Protein AF-A0A954KG44-F1 (afdb_monomer)

Structure (mmCIF, N/CA/C/O backbone):
data_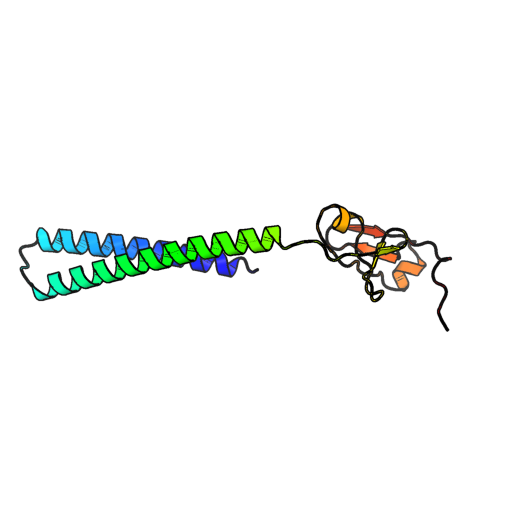AF-A0A954KG44-F1
#
_entry.id   AF-A0A954KG44-F1
#
loop_
_atom_site.group_PDB
_atom_site.id
_atom_site.type_symbol
_atom_site.label_atom_id
_atom_site.label_alt_id
_atom_site.label_comp_id
_atom_site.label_asym_id
_atom_site.label_entity_id
_atom_site.label_seq_id
_atom_site.pdbx_PDB_ins_code
_atom_site.Cartn_x
_atom_site.Cartn_y
_atom_site.Cartn_z
_atom_site.occupancy
_atom_site.B_iso_or_equiv
_atom_site.auth_seq_id
_atom_site.auth_comp_id
_atom_site.auth_asym_id
_atom_site.auth_atom_id
_atom_site.pdbx_PDB_model_num
ATOM 1 N N . MET A 1 1 ? 6.136 1.170 0.024 1.00 48.69 1 MET A N 1
ATOM 2 C CA . MET A 1 1 ? 5.273 1.022 1.214 1.00 48.69 1 MET A CA 1
ATOM 3 C C . MET A 1 1 ? 5.964 0.065 2.159 1.00 48.69 1 MET A C 1
ATOM 5 O O . MET A 1 1 ? 6.174 -1.089 1.794 1.00 48.69 1 MET A O 1
ATOM 9 N N . ASP A 1 2 ? 6.394 0.575 3.308 1.00 45.94 2 ASP A N 1
ATOM 10 C CA . ASP A 1 2 ? 7.184 -0.167 4.285 1.00 45.94 2 ASP A CA 1
ATOM 11 C C . ASP A 1 2 ? 6.342 -1.213 5.008 1.00 45.94 2 ASP A C 1
ATOM 13 O O . ASP A 1 2 ? 5.270 -0.918 5.537 1.00 45.94 2 ASP A O 1
ATOM 17 N N . LYS A 1 3 ? 6.864 -2.440 5.086 1.00 53.31 3 LYS A N 1
ATOM 18 C CA . LYS A 1 3 ? 6.269 -3.537 5.867 1.00 53.31 3 LYS A CA 1
ATOM 19 C C . LYS A 1 3 ? 6.022 -3.139 7.333 1.00 53.31 3 LYS A C 1
ATOM 21 O O . LYS A 1 3 ? 5.097 -3.663 7.944 1.00 53.31 3 LYS A O 1
ATOM 26 N N . ASN A 1 4 ? 6.770 -2.159 7.849 1.00 55.44 4 ASN A N 1
ATOM 27 C CA . ASN A 1 4 ? 6.585 -1.580 9.183 1.00 55.44 4 ASN A CA 1
ATOM 28 C C . ASN A 1 4 ? 5.190 -0.982 9.417 1.00 55.44 4 ASN A C 1
ATOM 30 O O . ASN A 1 4 ? 4.672 -1.092 10.524 1.00 55.44 4 ASN A O 1
ATOM 34 N N . SER A 1 5 ? 4.550 -0.389 8.402 1.00 56.84 5 SER A N 1
ATOM 35 C CA . SER A 1 5 ? 3.225 0.228 8.580 1.00 56.84 5 SER A CA 1
ATOM 36 C C . SER A 1 5 ? 2.114 -0.816 8.768 1.00 56.84 5 SER A C 1
ATOM 38 O O . SER A 1 5 ? 1.144 -0.554 9.474 1.00 56.84 5 SER A O 1
ATOM 40 N N . MET A 1 6 ? 2.248 -2.006 8.168 1.00 55.66 6 MET A N 1
ATOM 41 C CA . MET A 1 6 ? 1.246 -3.074 8.299 1.00 55.66 6 MET A CA 1
ATOM 42 C C . MET A 1 6 ? 1.354 -3.820 9.628 1.00 55.66 6 MET A C 1
ATOM 44 O O . MET A 1 6 ? 0.330 -4.225 10.172 1.00 55.66 6 MET A O 1
ATOM 48 N N . VAL A 1 7 ? 2.572 -3.974 10.154 1.00 59.78 7 VAL A N 1
ATOM 49 C CA . VAL A 1 7 ? 2.799 -4.584 11.473 1.00 59.78 7 VAL A CA 1
ATOM 50 C C . VAL A 1 7 ? 2.159 -3.719 12.564 1.00 59.78 7 VAL A C 1
ATOM 52 O O . VAL A 1 7 ? 1.372 -4.226 13.356 1.00 59.78 7 VAL A O 1
ATOM 55 N N . SER A 1 8 ? 2.352 -2.398 12.497 1.00 70.94 8 SER A N 1
ATOM 56 C CA . SER A 1 8 ? 1.799 -1.451 13.475 1.00 70.94 8 SER A CA 1
ATOM 57 C C . SER A 1 8 ? 0.262 -1.438 13.540 1.00 70.94 8 SER A C 1
ATOM 59 O O . SER A 1 8 ? -0.307 -1.322 14.625 1.00 70.94 8 SER A O 1
ATOM 61 N N . PHE A 1 9 ? -0.433 -1.582 12.407 1.00 72.00 9 PHE A N 1
ATOM 62 C CA . PHE A 1 9 ? -1.901 -1.553 12.391 1.00 72.00 9 PHE A CA 1
ATOM 63 C C . PHE A 1 9 ? -2.525 -2.857 12.912 1.00 72.00 9 PHE A C 1
ATOM 65 O O . PHE A 1 9 ? -3.508 -2.825 13.653 1.00 72.00 9 PHE A O 1
ATOM 72 N N . ALA A 1 10 ? -1.940 -4.010 12.569 1.00 74.25 10 ALA A N 1
ATOM 73 C CA . ALA A 1 10 ? -2.387 -5.303 13.089 1.00 74.25 10 ALA A CA 1
ATOM 74 C C . ALA A 1 10 ? -2.196 -5.400 14.615 1.00 74.25 10 ALA A C 1
ATOM 76 O O . ALA A 1 10 ? -3.080 -5.891 15.319 1.00 74.25 10 ALA A O 1
ATOM 77 N N . GLU A 1 11 ? -1.083 -4.866 15.124 1.00 79.25 11 GLU A N 1
ATOM 78 C CA . GLU A 1 11 ? -0.807 -4.756 16.561 1.00 79.25 11 GLU A CA 1
ATOM 79 C C . GLU A 1 11 ? -1.835 -3.863 17.273 1.00 79.25 11 GLU A C 1
ATOM 81 O O . GLU A 1 11 ? -2.348 -4.235 18.331 1.00 79.25 11 GLU A O 1
ATOM 86 N N . ALA A 1 12 ? -2.214 -2.729 16.670 1.00 75.50 12 ALA A N 1
ATOM 87 C CA . ALA A 1 12 ? -3.251 -1.850 17.214 1.00 75.50 12 ALA A CA 1
ATOM 88 C C . ALA A 1 12 ? -4.621 -2.551 17.309 1.00 75.50 12 ALA A C 1
ATOM 90 O O . ALA A 1 12 ? -5.332 -2.408 18.306 1.00 75.50 12 ALA A O 1
ATOM 91 N N . LEU A 1 13 ? -4.976 -3.361 16.308 1.00 77.19 13 LEU A N 1
ATOM 92 C CA . LEU A 1 13 ? -6.241 -4.103 16.274 1.00 77.19 13 LEU A CA 1
ATOM 93 C C . LEU A 1 13 ? -6.299 -5.193 17.354 1.00 77.19 13 LEU A C 1
ATOM 95 O O . LEU A 1 13 ? -7.311 -5.345 18.043 1.00 77.19 13 LEU A O 1
ATOM 99 N N . GLN A 1 14 ? -5.191 -5.911 17.554 1.00 83.75 14 GLN A N 1
ATOM 100 C CA . GLN A 1 14 ? -5.054 -6.875 18.648 1.00 83.75 14 GLN A CA 1
ATOM 101 C C . GLN A 1 14 ? -5.141 -6.203 20.023 1.00 83.75 14 GLN A C 1
ATOM 103 O O . GLN A 1 14 ? -5.806 -6.736 20.914 1.00 83.75 14 GLN A O 1
ATOM 108 N N . ALA A 1 15 ? -4.537 -5.024 20.192 1.00 77.12 15 ALA A N 1
ATOM 109 C CA . ALA A 1 15 ? -4.592 -4.280 21.447 1.00 77.12 15 ALA A CA 1
ATOM 110 C C . ALA A 1 15 ? -6.029 -3.866 21.811 1.00 77.12 15 ALA A C 1
ATOM 112 O O . ALA A 1 15 ? -6.470 -4.099 22.937 1.00 77.12 15 ALA A O 1
ATOM 113 N N . VAL A 1 16 ? -6.803 -3.329 20.861 1.00 79.81 16 VAL A N 1
ATOM 114 C CA . VAL A 1 16 ? -8.201 -2.921 21.106 1.00 79.81 16 VAL A CA 1
ATOM 115 C C . VAL A 1 16 ? -9.108 -4.125 21.385 1.00 79.81 16 VAL A C 1
ATOM 117 O O . VAL A 1 16 ? -9.987 -4.060 22.252 1.00 79.81 16 VAL A O 1
ATOM 120 N N . ALA A 1 17 ? -8.882 -5.257 20.711 1.00 80.50 17 ALA A N 1
ATOM 121 C CA . ALA A 1 17 ? -9.590 -6.500 21.008 1.00 80.50 17 ALA A CA 1
ATOM 122 C C . ALA A 1 17 ? -9.306 -6.989 22.440 1.00 80.50 17 ALA A C 1
ATOM 124 O O . ALA A 1 17 ? -10.251 -7.285 23.177 1.00 80.50 17 ALA A O 1
ATOM 125 N N . ALA A 1 18 ? -8.033 -6.995 22.853 1.00 81.19 18 ALA A N 1
ATOM 126 C CA . ALA A 1 18 ? -7.610 -7.395 24.194 1.00 81.19 18 ALA A CA 1
ATOM 127 C C . ALA A 1 18 ? -8.201 -6.486 25.286 1.00 81.19 18 ALA A C 1
ATOM 129 O O . ALA A 1 18 ? -8.730 -6.983 26.285 1.00 81.19 18 ALA A O 1
ATOM 130 N N . ILE A 1 19 ? -8.203 -5.166 25.067 1.00 84.12 19 ILE A N 1
ATOM 131 C CA . ILE A 1 19 ? -8.828 -4.195 25.980 1.00 84.12 19 ILE A CA 1
ATOM 132 C C . ILE A 1 19 ? -10.325 -4.492 26.130 1.00 84.12 19 ILE A C 1
ATOM 134 O O . ILE A 1 19 ? -10.826 -4.545 27.250 1.00 84.12 19 ILE A O 1
ATOM 138 N N . GLY A 1 20 ? -11.032 -4.762 25.027 1.00 82.56 20 GLY A N 1
ATOM 139 C CA . GLY A 1 20 ? -12.457 -5.102 25.068 1.00 82.56 20 GLY A CA 1
ATOM 140 C C . GLY A 1 20 ? -12.771 -6.410 25.802 1.00 82.56 20 GLY A C 1
ATOM 141 O O . GLY A 1 20 ? -13.794 -6.511 26.482 1.00 82.56 20 GLY A O 1
ATOM 142 N N . THR A 1 21 ? -11.900 -7.418 25.695 1.00 83.75 21 THR A N 1
ATOM 143 C CA . THR A 1 21 ? -12.050 -8.653 26.480 1.00 83.75 21 THR A CA 1
ATOM 144 C C . THR A 1 21 ? -11.800 -8.409 27.966 1.00 83.75 21 THR A C 1
ATOM 146 O O . THR A 1 21 ? -12.589 -8.858 28.794 1.00 83.75 21 THR A O 1
ATOM 149 N N . ALA A 1 22 ? -10.774 -7.623 28.308 1.00 78.31 22 ALA A N 1
ATOM 150 C CA . ALA A 1 22 ? -10.440 -7.306 29.690 1.00 78.31 22 ALA A CA 1
ATOM 151 C C . ALA A 1 22 ? -11.546 -6.493 30.383 1.00 78.31 22 ALA A C 1
ATOM 153 O O . ALA A 1 22 ? -11.918 -6.816 31.511 1.00 78.31 22 ALA A O 1
ATOM 154 N N . THR A 1 23 ? -12.133 -5.493 29.713 1.00 77.69 23 THR A N 1
ATOM 155 C CA . THR A 1 23 ? -13.251 -4.709 30.273 1.00 77.69 23 THR A CA 1
ATOM 156 C C . THR A 1 23 ? -14.493 -5.564 30.511 1.00 77.69 23 THR A C 1
ATOM 158 O O . THR A 1 23 ? -15.134 -5.437 31.553 1.00 77.69 23 THR A O 1
ATOM 161 N N . SER A 1 24 ? -14.796 -6.492 29.602 1.00 79.75 24 SER A N 1
ATOM 162 C CA . SER A 1 24 ? -15.920 -7.425 29.760 1.00 79.75 24 SER A CA 1
ATOM 163 C C . SER A 1 24 ? -15.713 -8.384 30.941 1.00 79.75 24 SER A C 1
ATOM 165 O O . SER A 1 24 ? -16.638 -8.612 31.721 1.00 79.75 24 SER A O 1
ATOM 167 N N . SER A 1 25 ? -14.492 -8.899 31.126 1.00 80.81 25 SER A N 1
ATOM 168 C CA . SER A 1 25 ? -14.146 -9.737 32.282 1.00 80.81 25 SER A CA 1
ATOM 169 C C . SER A 1 25 ? -14.197 -8.968 33.606 1.00 80.81 25 SER A C 1
ATOM 171 O O . SER A 1 25 ? -14.675 -9.509 34.601 1.00 80.81 25 SER A O 1
ATOM 173 N N . LEU A 1 26 ? -13.766 -7.701 33.635 1.00 76.81 26 LEU A N 1
ATOM 174 C CA . LEU A 1 26 ? -13.858 -6.850 34.831 1.00 76.81 26 LEU A CA 1
ATOM 175 C C . LEU A 1 26 ? -15.310 -6.639 35.279 1.00 76.81 26 LEU A C 1
ATOM 177 O O . LEU A 1 26 ? -15.592 -6.699 36.475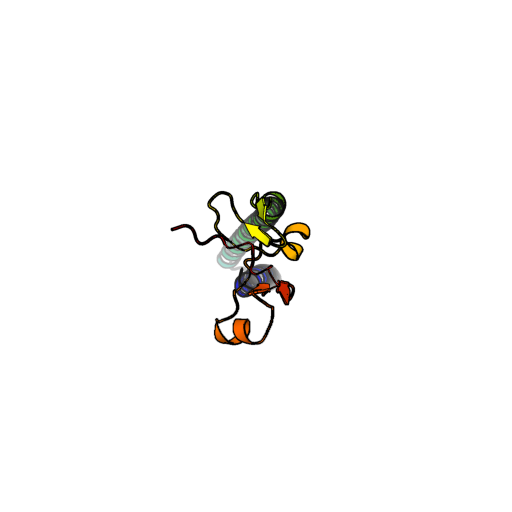 1.00 76.81 26 LEU A O 1
ATOM 181 N N . ILE A 1 27 ? -16.235 -6.452 34.336 1.00 74.88 27 ILE A N 1
ATOM 182 C CA . ILE A 1 27 ? -17.663 -6.309 34.646 1.00 74.88 27 ILE A CA 1
ATOM 183 C C . ILE A 1 27 ? -18.227 -7.600 35.231 1.00 74.88 27 ILE A C 1
ATOM 185 O O . ILE A 1 27 ? -18.877 -7.555 36.271 1.00 74.88 27 ILE A O 1
ATOM 189 N N . GLN A 1 28 ? -17.893 -8.761 34.658 1.00 80.00 28 GLN A N 1
ATOM 190 C CA . GLN A 1 28 ? -18.307 -10.048 35.229 1.00 80.00 28 GLN A CA 1
ATOM 191 C C . GLN A 1 28 ? -17.769 -10.264 36.652 1.00 80.00 28 GLN A C 1
ATOM 193 O O . GLN A 1 28 ? -18.477 -10.805 37.504 1.00 80.00 28 GLN A O 1
ATOM 198 N N . MET A 1 29 ? -16.538 -9.830 36.944 1.00 76.75 29 MET A N 1
ATOM 199 C CA . MET A 1 29 ? 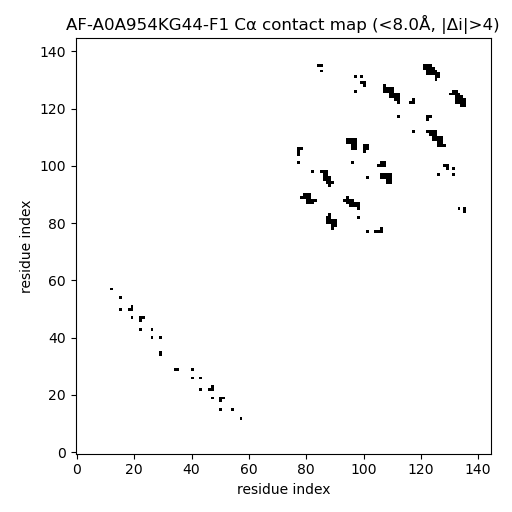-15.982 -9.910 38.300 1.00 76.75 29 MET A CA 1
ATOM 200 C C . MET A 1 29 ? -16.671 -8.955 39.280 1.00 76.75 29 MET A C 1
ATOM 202 O O . MET A 1 29 ? -16.863 -9.317 40.436 1.00 76.75 29 MET A O 1
ATOM 206 N N . LEU A 1 30 ? -17.070 -7.759 38.843 1.00 71.56 30 LEU A N 1
ATOM 207 C CA . LEU A 1 30 ? -17.814 -6.806 39.677 1.00 71.56 30 LEU A CA 1
ATOM 208 C C . LEU A 1 30 ? -19.276 -7.201 39.878 1.00 71.56 30 LEU A C 1
ATOM 210 O O . LEU A 1 30 ? -19.858 -6.885 40.909 1.00 71.56 30 LEU A O 1
ATOM 214 N N . ASP A 1 31 ? -19.865 -7.911 38.922 1.00 72.75 31 ASP A N 1
ATOM 215 C CA . ASP A 1 31 ? -21.213 -8.454 39.062 1.00 72.75 31 ASP A CA 1
ATOM 216 C C . ASP A 1 31 ? -21.250 -9.683 39.980 1.00 72.75 31 ASP A C 1
ATOM 218 O O . ASP A 1 31 ? -22.237 -9.896 40.684 1.00 72.75 31 ASP A O 1
ATOM 222 N N . SER A 1 32 ? -20.169 -10.472 40.009 1.00 72.88 32 SER A N 1
ATOM 223 C CA . SER A 1 32 ? -20.035 -11.657 40.872 1.00 72.88 32 SER A CA 1
ATOM 224 C C . SER A 1 32 ? -19.454 -11.349 42.260 1.00 72.88 32 SER A C 1
ATOM 226 O O . SER A 1 32 ? -19.782 -12.029 43.236 1.00 72.88 32 SER A O 1
ATOM 228 N N . GLY A 1 33 ? -18.621 -10.315 42.383 1.00 60.81 33 GLY A N 1
ATOM 229 C CA . GLY A 1 33 ? -18.120 -9.792 43.648 1.00 60.81 33 GLY A CA 1
ATOM 230 C C . GLY A 1 33 ? -19.127 -8.836 44.283 1.00 60.81 33 GLY A C 1
ATOM 231 O O . GLY A 1 33 ? -19.659 -7.952 43.632 1.00 60.81 33 GLY A O 1
ATOM 232 N N . ARG A 1 34 ? -19.370 -8.955 45.590 1.00 55.88 34 ARG A N 1
ATOM 233 C CA . ARG A 1 34 ? -20.249 -8.077 46.401 1.00 55.88 34 ARG A CA 1
ATOM 234 C C . ARG A 1 34 ? -19.815 -6.590 46.471 1.00 55.88 34 ARG A C 1
ATOM 236 O O . ARG A 1 34 ? -20.124 -5.917 47.449 1.00 55.88 34 ARG A O 1
ATOM 243 N N . GLN A 1 35 ? -19.081 -6.060 45.494 1.00 58.66 35 GLN A N 1
ATOM 244 C CA . GLN A 1 35 ? -18.649 -4.664 45.445 1.00 58.66 35 GLN A CA 1
ATOM 245 C C . GLN A 1 35 ? -19.644 -3.841 44.625 1.00 58.66 35 GLN A C 1
ATOM 247 O O . GLN A 1 35 ? -19.519 -3.667 43.418 1.00 58.66 35 GLN A O 1
ATOM 252 N N . SER A 1 36 ? -20.664 -3.330 45.311 1.00 60.97 36 SER A N 1
ATOM 253 C CA . SER A 1 36 ? -21.699 -2.452 44.763 1.00 60.97 36 SER A CA 1
ATOM 254 C C . SER A 1 36 ? -21.224 -0.999 44.628 1.00 60.97 36 SER A C 1
ATOM 256 O O . SER A 1 36 ? -21.921 -0.084 45.068 1.00 60.97 36 SER A O 1
ATOM 258 N N . ASP A 1 37 ? -20.031 -0.763 44.084 1.00 73.25 37 ASP A N 1
ATOM 259 C CA . ASP A 1 37 ? -19.579 0.607 43.839 1.00 73.25 37 ASP A CA 1
ATOM 260 C C . ASP A 1 37 ? -20.167 1.091 42.507 1.00 73.25 37 ASP A C 1
ATOM 262 O O . ASP A 1 37 ? -19.647 0.816 41.421 1.00 73.25 37 ASP A O 1
ATOM 266 N N . GLY A 1 38 ? -21.330 1.746 42.588 1.00 76.75 38 GLY A N 1
ATOM 267 C CA . GLY A 1 38 ? -22.075 2.228 41.422 1.00 76.75 38 GLY A CA 1
ATOM 268 C C . GLY A 1 38 ? -21.235 3.126 40.510 1.00 76.75 38 GLY A C 1
ATOM 269 O O . GLY A 1 38 ? -21.368 3.039 39.292 1.00 76.75 38 GLY A O 1
ATOM 270 N N . ALA A 1 39 ? -20.300 3.892 41.082 1.00 78.88 39 ALA A N 1
ATOM 271 C CA . ALA A 1 39 ? -19.392 4.752 40.328 1.00 78.88 39 ALA A CA 1
ATOM 272 C C . ALA A 1 39 ? -18.369 3.955 39.496 1.00 78.88 39 ALA A C 1
ATOM 274 O O . ALA A 1 39 ? -17.993 4.379 38.402 1.00 78.88 39 ALA A O 1
ATOM 275 N N . LEU A 1 40 ? -17.920 2.788 39.977 1.00 78.69 40 LEU A N 1
ATOM 276 C CA . LEU A 1 40 ? -17.038 1.903 39.206 1.00 78.69 40 LEU A CA 1
ATOM 277 C C . LEU A 1 40 ? -17.786 1.232 38.052 1.00 78.69 40 LEU A C 1
ATOM 279 O O . LEU A 1 40 ? -17.252 1.158 36.945 1.00 78.69 40 LEU A O 1
ATOM 283 N N . ARG A 1 41 ? -19.027 0.784 38.285 1.00 78.94 41 AR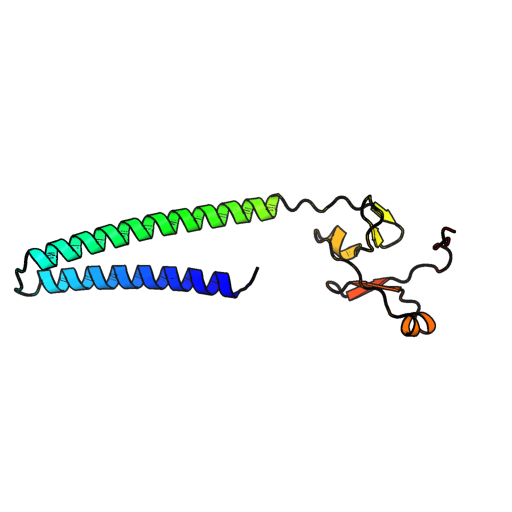G A N 1
ATOM 284 C CA . ARG A 1 41 ? -19.880 0.225 37.223 1.00 78.94 41 ARG A CA 1
ATOM 285 C C . ARG A 1 41 ? -20.176 1.248 36.131 1.00 78.94 41 ARG A C 1
ATOM 287 O O . ARG A 1 41 ? -20.077 0.909 34.957 1.00 78.94 41 ARG A O 1
ATOM 294 N N . GLU A 1 42 ? -20.488 2.484 36.508 1.00 84.06 42 GLU A N 1
ATOM 295 C CA . GLU A 1 42 ? -20.734 3.573 35.559 1.00 84.06 42 GLU A CA 1
ATOM 296 C C . GLU A 1 42 ? -19.504 3.841 34.680 1.00 84.06 42 GLU A C 1
ATOM 298 O O . GLU A 1 42 ? -19.609 3.828 33.455 1.00 84.06 42 GLU A O 1
ATOM 303 N N . LYS A 1 43 ? -18.312 3.975 35.280 1.00 82.62 43 LYS A N 1
ATOM 304 C CA . LYS A 1 43 ? -17.063 4.168 34.523 1.00 82.62 43 LYS A CA 1
ATOM 305 C C . LYS A 1 43 ? -16.730 2.996 33.602 1.00 82.62 43 LYS A C 1
ATOM 307 O O . LYS A 1 43 ? -16.207 3.207 32.513 1.00 82.62 43 LYS A O 1
ATOM 312 N N . LEU A 1 44 ? -17.013 1.762 34.017 1.00 81.56 44 LEU A N 1
ATOM 313 C CA . LEU A 1 44 ? -16.789 0.585 33.174 1.00 81.56 44 LEU A CA 1
ATOM 314 C C . LEU A 1 44 ? -17.766 0.502 32.006 1.00 81.56 44 LEU A C 1
ATOM 316 O O . LEU A 1 44 ? -17.352 0.133 30.909 1.00 81.56 44 LEU A O 1
ATOM 320 N N . ALA A 1 45 ? -19.029 0.864 32.227 1.00 82.25 45 ALA A N 1
ATOM 321 C CA . ALA A 1 45 ? -20.012 0.966 31.158 1.00 82.25 45 ALA A CA 1
ATOM 322 C C . ALA A 1 45 ? -19.601 2.040 30.136 1.00 82.25 45 ALA A C 1
ATOM 324 O O . ALA A 1 45 ? -19.645 1.786 28.933 1.00 82.25 45 ALA A O 1
ATOM 325 N N . ASP A 1 46 ? -19.112 3.195 30.600 1.00 85.94 46 ASP A N 1
ATOM 326 C CA . ASP A 1 46 ? -18.577 4.245 29.726 1.00 85.94 46 ASP A CA 1
ATOM 327 C C . ASP A 1 46 ? -17.338 3.766 28.947 1.00 85.94 46 ASP A C 1
ATOM 329 O O . ASP A 1 46 ? -17.271 3.896 27.725 1.00 85.94 46 ASP A O 1
ATOM 333 N N . MET A 1 47 ? -16.392 3.087 29.607 1.00 80.50 47 MET A N 1
ATOM 334 C CA . MET A 1 47 ? -15.244 2.479 28.923 1.00 80.50 47 MET A CA 1
ATOM 335 C C . MET A 1 47 ? -15.662 1.439 27.877 1.00 80.50 47 MET A C 1
ATOM 337 O O . MET A 1 47 ? -15.068 1.383 26.802 1.00 80.50 47 MET A O 1
ATOM 341 N N . GLN A 1 48 ? -16.668 0.606 28.156 1.00 82.75 48 GLN A N 1
ATOM 342 C CA . GLN A 1 48 ? -17.189 -0.341 27.169 1.00 82.75 48 GLN A CA 1
ATOM 343 C C . GLN A 1 48 ? -17.781 0.370 25.958 1.00 82.75 48 GLN A C 1
ATOM 345 O O . GLN A 1 48 ? -17.527 -0.059 24.831 1.00 82.75 48 GLN A O 1
ATOM 350 N N . LEU A 1 49 ? -18.527 1.454 26.178 1.00 87.12 49 LEU A N 1
ATOM 351 C CA . LEU A 1 49 ? -19.084 2.257 25.098 1.00 87.12 49 LEU A CA 1
ATOM 352 C C . LEU A 1 49 ? -17.968 2.881 24.253 1.00 87.12 49 LEU A C 1
ATOM 354 O O . LEU A 1 49 ? -17.989 2.756 23.032 1.00 87.12 49 LEU A O 1
ATOM 358 N N . GLN A 1 50 ? -16.947 3.463 24.886 1.00 82.69 50 GLN A N 1
ATOM 359 C CA . GLN A 1 50 ? -15.786 4.023 24.188 1.00 82.69 50 GLN A CA 1
ATOM 360 C C . GLN A 1 50 ? -15.025 2.962 23.382 1.00 82.69 50 GLN A C 1
ATOM 362 O O . GLN A 1 50 ? -14.658 3.206 22.233 1.00 82.69 50 GLN A O 1
ATOM 367 N N . VAL A 1 51 ? -14.830 1.760 23.936 1.00 81.44 51 VAL A N 1
ATOM 368 C CA . VAL A 1 51 ? -14.205 0.639 23.216 1.00 81.44 51 VAL A CA 1
ATOM 369 C C . VAL A 1 51 ? -15.073 0.178 22.045 1.00 81.44 51 VAL A C 1
ATOM 371 O O . VAL A 1 51 ? -14.534 -0.147 20.988 1.00 81.44 51 VAL A O 1
ATOM 374 N N . ALA A 1 52 ? -16.398 0.142 22.201 1.00 83.25 52 ALA A N 1
ATOM 375 C CA . ALA A 1 52 ? -17.313 -0.206 21.118 1.00 83.25 52 ALA A CA 1
ATOM 376 C C . ALA A 1 52 ? -17.242 0.824 19.980 1.00 83.25 52 ALA A C 1
ATOM 378 O O . ALA A 1 52 ? -17.050 0.436 18.832 1.00 83.25 52 ALA A O 1
ATOM 379 N N . THR A 1 53 ? -17.290 2.118 20.301 1.00 86.50 53 THR A N 1
ATOM 380 C CA . THR A 1 53 ? -17.124 3.208 19.327 1.00 86.50 53 THR A CA 1
ATOM 381 C C . THR A 1 53 ? -15.781 3.116 18.606 1.00 86.50 53 THR A C 1
ATOM 383 O O . THR A 1 53 ? -15.729 3.198 17.381 1.00 86.50 53 THR A O 1
ATOM 386 N N . LEU A 1 54 ? -14.694 2.872 19.345 1.00 84.31 54 LEU A N 1
ATOM 387 C CA . LEU A 1 54 ? -13.363 2.728 18.762 1.00 84.31 54 LEU A CA 1
ATOM 388 C C . LEU A 1 54 ? -13.287 1.532 17.802 1.00 84.31 54 LEU A C 1
ATOM 390 O O . LEU A 1 54 ? -12.703 1.646 16.728 1.00 84.31 54 LEU A O 1
ATOM 394 N N . LYS A 1 55 ? -13.908 0.399 18.155 1.00 83.88 55 LYS A N 1
ATOM 395 C CA . LYS A 1 55 ? -13.993 -0.773 17.270 1.00 83.88 55 LYS A CA 1
ATOM 396 C C . LYS A 1 55 ? -14.734 -0.455 15.973 1.00 83.88 55 LYS A C 1
ATOM 398 O O . LYS A 1 55 ? -14.274 -0.887 14.920 1.00 83.88 55 LYS A O 1
ATOM 403 N N . THR A 1 56 ? -15.831 0.299 16.040 1.00 87.50 56 THR A N 1
ATOM 404 C CA . THR A 1 56 ? -16.586 0.717 14.850 1.00 87.50 56 THR A CA 1
ATOM 405 C C . THR A 1 56 ? -15.735 1.597 13.938 1.00 87.50 56 THR A C 1
ATOM 407 O O . THR A 1 56 ? -15.581 1.268 12.767 1.00 87.50 56 THR A O 1
ATOM 410 N N . HIS A 1 57 ? -15.086 2.637 14.472 1.00 83.25 57 HIS A N 1
ATOM 411 C CA . HIS A 1 57 ? -14.209 3.500 13.669 1.00 83.25 57 HIS A CA 1
ATOM 412 C C . HIS A 1 57 ? -13.015 2.752 13.072 1.00 83.25 57 HIS A C 1
ATOM 414 O O . HIS A 1 57 ? -12.607 3.022 11.946 1.00 83.25 57 HIS A O 1
ATOM 420 N N . MET A 1 58 ? -12.446 1.782 13.791 1.00 80.75 58 MET A N 1
ATOM 421 C CA . MET A 1 58 ? -11.384 0.952 13.223 1.00 80.75 58 MET A CA 1
ATOM 422 C C . MET A 1 58 ? -11.885 0.068 12.079 1.00 80.75 58 MET A C 1
ATOM 424 O O . MET A 1 58 ? -11.142 -0.120 11.120 1.00 80.75 58 MET A O 1
ATOM 428 N N . ALA A 1 59 ? -13.107 -0.467 12.162 1.00 83.81 59 ALA A N 1
ATOM 429 C CA . ALA A 1 59 ? -13.701 -1.237 11.071 1.00 83.81 59 ALA A CA 1
ATOM 430 C C . ALA A 1 59 ? -13.914 -0.363 9.824 1.00 83.81 59 ALA A C 1
ATOM 432 O O . ALA A 1 59 ? -13.493 -0.751 8.739 1.00 83.81 59 ALA A O 1
ATOM 433 N N . GLU A 1 60 ? -14.446 0.850 9.996 1.00 88.00 60 GLU A N 1
ATOM 434 C CA . GLU A 1 60 ? -14.614 1.832 8.912 1.00 88.00 60 GLU A CA 1
ATOM 435 C C . GLU A 1 60 ? -13.275 2.152 8.226 1.00 88.00 60 GLU A C 1
ATOM 437 O O . GLU A 1 60 ? -13.168 2.105 7.003 1.00 88.00 60 GLU A O 1
ATOM 442 N N . LEU A 1 61 ? -12.215 2.388 9.008 1.00 85.00 61 LEU A N 1
ATOM 443 C CA . LEU A 1 61 ? -10.875 2.649 8.472 1.00 85.00 61 LEU A CA 1
ATOM 444 C C . LEU A 1 61 ? -10.266 1.439 7.749 1.00 85.00 61 LEU A C 1
ATOM 446 O O . LEU A 1 61 ? -9.480 1.613 6.817 1.00 85.00 61 LEU A O 1
ATOM 450 N N . VAL A 1 62 ? -10.579 0.211 8.177 1.00 83.81 62 VAL A N 1
ATOM 451 C CA . VAL A 1 62 ? -10.152 -1.010 7.471 1.00 83.81 62 VAL A CA 1
ATOM 452 C C . VAL A 1 62 ? -10.808 -1.084 6.099 1.00 83.81 62 VAL A C 1
ATOM 454 O O . VAL A 1 62 ? -10.113 -1.363 5.118 1.00 83.81 62 VAL A O 1
ATOM 457 N N . ASP A 1 63 ? -12.109 -0.814 6.036 1.00 87.00 63 ASP A N 1
ATOM 458 C CA . ASP A 1 63 ? -12.879 -0.855 4.798 1.00 87.00 63 ASP A CA 1
ATOM 459 C C . ASP A 1 63 ? -12.406 0.233 3.822 1.00 87.00 63 ASP A C 1
ATOM 461 O O . ASP A 1 63 ? -12.081 -0.079 2.675 1.00 87.00 63 ASP A O 1
ATOM 465 N N . GLU A 1 64 ? -12.219 1.472 4.292 1.00 85.94 64 GLU A N 1
ATOM 466 C CA . GLU A 1 64 ? -11.670 2.569 3.482 1.00 85.94 64 GLU A CA 1
ATOM 467 C C . GLU A 1 64 ? -10.254 2.241 2.975 1.00 85.94 64 GLU A C 1
ATOM 469 O O . GLU A 1 64 ? -9.923 2.443 1.804 1.00 85.94 64 GLU A O 1
ATOM 474 N N . ASN A 1 65 ? -9.394 1.663 3.824 1.00 83.44 65 ASN A N 1
ATOM 475 C CA . ASN A 1 65 ? -8.051 1.267 3.396 1.00 83.44 65 ASN A CA 1
ATOM 476 C C . ASN A 1 65 ? -8.089 0.172 2.323 1.00 83.44 65 ASN A C 1
ATOM 478 O O . ASN A 1 65 ? -7.239 0.149 1.427 1.00 83.44 65 ASN A O 1
ATOM 482 N N . LEU A 1 66 ? -9.040 -0.759 2.423 1.00 86.75 66 LEU A N 1
ATOM 483 C CA . LEU A 1 66 ? -9.237 -1.804 1.428 1.00 86.75 66 LEU A CA 1
ATOM 484 C C . LEU A 1 66 ? -9.698 -1.205 0.096 1.00 86.75 66 LEU A C 1
ATOM 486 O O . LEU A 1 66 ? -9.122 -1.549 -0.940 1.00 86.75 66 LEU A O 1
ATOM 490 N N . GLU A 1 67 ? -10.672 -0.298 0.129 1.00 89.12 67 GLU A N 1
ATOM 491 C CA . GLU A 1 67 ? -11.212 0.391 -1.043 1.00 89.12 67 GLU A CA 1
ATOM 492 C C . GLU A 1 67 ? -10.134 1.213 -1.757 1.00 89.12 67 GLU A C 1
ATOM 494 O O . GLU A 1 67 ? -9.834 0.947 -2.923 1.00 89.12 67 GLU A O 1
ATOM 499 N N . LEU A 1 68 ? -9.418 2.080 -1.035 1.00 84.31 68 LEU A N 1
ATOM 500 C CA . LEU A 1 68 ? -8.309 2.865 -1.588 1.00 84.31 68 LEU A CA 1
ATOM 501 C C . LEU A 1 68 ? -7.226 1.974 -2.211 1.00 84.31 68 LEU A C 1
ATOM 503 O O . LEU A 1 68 ? -6.641 2.301 -3.244 1.00 84.31 68 LEU A O 1
ATOM 507 N N . ARG A 1 69 ? -6.943 0.802 -1.628 1.00 80.25 69 ARG A N 1
ATOM 508 C CA . ARG A 1 69 ? -5.989 -0.156 -2.215 1.00 80.25 69 ARG A CA 1
ATOM 509 C C . ARG A 1 69 ? -6.511 -0.805 -3.488 1.00 80.25 69 ARG A C 1
ATOM 511 O O . ARG A 1 69 ? -5.692 -1.185 -4.330 1.00 80.25 69 ARG A O 1
ATOM 518 N N . LEU A 1 70 ? -7.816 -1.023 -3.608 1.00 81.38 70 LEU A N 1
ATOM 519 C CA .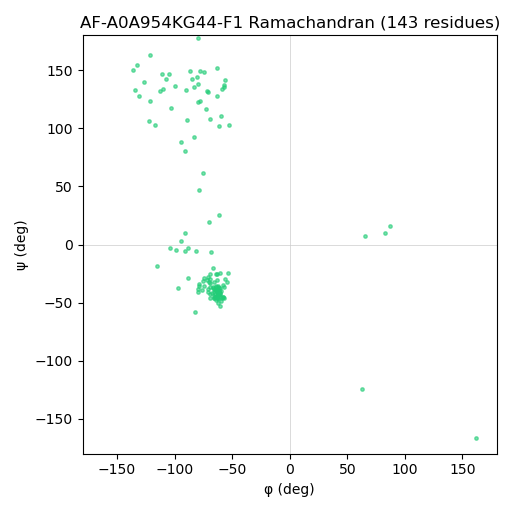 LEU A 1 70 ? -8.426 -1.524 -4.835 1.00 81.38 70 LEU A CA 1
ATOM 520 C C . LEU A 1 70 ? -8.364 -0.448 -5.917 1.00 81.38 70 LEU A C 1
ATOM 522 O O . LEU A 1 70 ? -7.878 -0.737 -7.010 1.00 81.38 70 LEU A O 1
ATOM 526 N N . GLU A 1 71 ? -8.706 0.794 -5.586 1.00 80.44 71 GLU A N 1
ATOM 527 C CA . GLU A 1 71 ? -8.571 1.937 -6.488 1.00 80.44 71 GLU A CA 1
ATOM 528 C C . GLU A 1 71 ? -7.123 2.141 -6.939 1.00 80.44 71 GLU A C 1
ATOM 530 O O . GLU A 1 71 ? -6.856 2.257 -8.132 1.00 80.44 71 GLU A O 1
ATOM 535 N N . MET A 1 72 ? -6.146 2.084 -6.028 1.00 74.69 72 MET A N 1
ATOM 536 C CA . MET A 1 72 ? -4.717 2.162 -6.366 1.00 74.69 72 MET A CA 1
ATOM 537 C C . MET A 1 72 ? -4.229 1.004 -7.245 1.00 74.69 72 MET A C 1
ATOM 539 O O . MET A 1 72 ? -3.209 1.133 -7.922 1.00 74.69 72 MET A O 1
ATOM 543 N N . ARG A 1 73 ? -4.883 -0.162 -7.210 1.00 74.19 73 ARG A N 1
ATOM 544 C CA . ARG A 1 73 ? -4.569 -1.264 -8.132 1.00 74.19 73 ARG A CA 1
ATOM 545 C C . ARG A 1 73 ? -5.207 -1.043 -9.497 1.00 74.19 73 ARG A C 1
ATOM 547 O O . ARG A 1 73 ? -4.565 -1.346 -10.495 1.00 74.19 73 ARG A O 1
ATOM 554 N N . GLN A 1 74 ? -6.426 -0.517 -9.534 1.00 72.56 74 GLN A N 1
ATOM 555 C CA . GLN A 1 74 ? -7.172 -0.269 -10.768 1.00 72.56 74 GLN A CA 1
ATOM 556 C C . GLN A 1 74 ? -6.637 0.947 -11.542 1.00 72.56 74 GLN A C 1
ATOM 558 O O . GLN A 1 74 ? -6.574 0.917 -12.766 1.00 72.56 74 GLN A O 1
ATOM 563 N N . SER A 1 75 ? -6.187 1.987 -10.838 1.00 64.06 75 SER A N 1
ATOM 564 C CA . SER A 1 75 ? -5.669 3.244 -11.405 1.00 64.06 75 SER A CA 1
ATOM 565 C C . SER A 1 75 ? -4.209 3.188 -11.860 1.00 64.06 75 SER A C 1
ATOM 567 O O . SER A 1 75 ? -3.727 4.133 -12.482 1.00 64.06 75 SER A O 1
ATOM 569 N N . LYS A 1 76 ? -3.489 2.084 -11.619 1.00 65.50 76 LYS A N 1
ATOM 570 C CA . LYS A 1 76 ? -2.155 1.858 -12.200 1.00 65.50 76 LYS A CA 1
ATOM 571 C C . LYS A 1 76 ? -2.267 1.480 -13.678 1.00 65.50 76 LYS A C 1
ATOM 573 O O . LYS A 1 76 ? -1.837 0.404 -14.087 1.00 65.50 76 LYS A O 1
ATOM 578 N N . SER A 1 77 ? -2.820 2.370 -14.498 1.00 68.31 77 SER A N 1
ATOM 579 C CA . SER A 1 77 ? -2.531 2.349 -15.927 1.00 68.31 77 SER A CA 1
ATOM 580 C C . SER A 1 77 ? -1.044 2.637 -16.093 1.00 68.31 77 SER A C 1
ATOM 582 O O . SER A 1 77 ? -0.534 3.608 -15.528 1.00 68.31 77 SER A O 1
ATOM 584 N N . LEU A 1 78 ? -0.336 1.785 -16.830 1.00 73.25 78 LEU A N 1
ATOM 585 C CA . LEU A 1 78 ? 1.054 2.064 -17.163 1.00 73.25 78 LEU A CA 1
ATOM 586 C C . LEU A 1 78 ? 1.158 3.425 -17.869 1.00 73.25 78 LEU A C 1
ATOM 588 O O . LEU A 1 78 ? 0.279 3.748 -18.675 1.00 73.25 78 LEU A O 1
ATOM 592 N N . PRO A 1 79 ? 2.204 4.223 -17.580 1.00 79.88 79 PRO A N 1
ATOM 593 C CA . PRO A 1 79 ? 2.462 5.429 -18.352 1.00 79.88 79 PRO A CA 1
ATOM 594 C C . PRO A 1 79 ? 2.608 5.032 -19.818 1.00 79.88 79 PRO A C 1
ATOM 596 O O . PRO A 1 79 ? 3.223 4.013 -20.111 1.00 79.88 79 PRO A O 1
ATOM 599 N N . HIS A 1 80 ? 2.023 5.802 -20.730 1.00 83.62 80 HIS A N 1
ATOM 600 C CA . HIS A 1 80 ? 2.146 5.516 -22.152 1.00 83.62 80 HIS A CA 1
ATOM 601 C C . HIS A 1 80 ? 3.587 5.778 -22.594 1.00 83.62 80 HIS A C 1
ATOM 603 O O . HIS A 1 80 ? 4.010 6.933 -22.642 1.00 83.62 80 HIS A O 1
ATOM 609 N N . LEU A 1 81 ? 4.323 4.704 -22.868 1.00 89.00 81 LEU A N 1
ATOM 610 C CA . LEU A 1 81 ? 5.690 4.757 -23.368 1.00 89.00 81 LEU A CA 1
ATOM 611 C C . LEU A 1 81 ? 5.746 4.346 -24.837 1.00 89.00 81 LEU A C 1
ATOM 613 O O . LEU A 1 81 ? 5.087 3.386 -25.248 1.00 89.00 81 LEU A O 1
ATOM 617 N N . ASP A 1 82 ? 6.601 5.024 -25.588 1.00 90.62 82 ASP A N 1
ATOM 618 C CA . ASP A 1 82 ? 6.891 4.737 -26.983 1.00 90.62 82 ASP A CA 1
ATOM 619 C C . ASP A 1 82 ? 8.062 3.752 -27.078 1.00 90.62 82 ASP A C 1
ATOM 621 O O . ASP A 1 82 ? 9.088 3.893 -26.406 1.00 90.62 82 ASP A O 1
ATOM 625 N N . ARG A 1 83 ? 7.910 2.714 -27.905 1.00 89.12 83 ARG A N 1
ATOM 626 C CA . ARG A 1 83 ? 8.966 1.721 -28.130 1.00 89.12 83 ARG A CA 1
ATOM 627 C C . ARG A 1 83 ? 9.990 2.275 -29.121 1.00 89.12 83 ARG A C 1
ATOM 629 O O . ARG A 1 83 ? 9.639 2.573 -30.259 1.00 89.12 83 ARG A O 1
ATOM 636 N N . GLN A 1 84 ? 11.256 2.334 -28.715 1.00 87.62 84 GLN A N 1
ATOM 637 C CA . GLN A 1 84 ? 12.393 2.659 -29.579 1.00 87.62 84 GLN A CA 1
ATOM 638 C C . GLN A 1 84 ? 13.396 1.496 -29.526 1.00 87.62 84 GLN A C 1
ATOM 640 O O . GLN A 1 84 ? 14.056 1.258 -28.512 1.00 87.62 84 GLN A O 1
ATOM 645 N N . GLY A 1 85 ? 13.457 0.711 -30.605 1.00 85.75 85 GLY A N 1
ATOM 646 C CA . GLY A 1 85 ? 14.202 -0.550 -30.631 1.00 85.75 85 GLY A CA 1
ATOM 647 C C . GLY A 1 85 ? 13.648 -1.568 -29.623 1.00 85.75 85 GLY A C 1
ATOM 648 O O . GLY A 1 85 ? 12.460 -1.897 -29.636 1.00 85.75 85 GLY A O 1
ATOM 649 N N . GLU A 1 86 ? 14.510 -2.057 -28.731 1.00 88.50 86 GLU A N 1
ATOM 650 C CA . GLU A 1 86 ? 14.167 -3.041 -27.689 1.00 88.50 86 GLU A CA 1
ATOM 651 C C . GLU A 1 86 ? 13.806 -2.408 -26.331 1.00 88.50 86 GLU A C 1
ATOM 653 O O . GLU A 1 86 ? 13.544 -3.121 -25.358 1.00 88.50 86 GLU A O 1
ATOM 658 N N . LEU A 1 87 ? 13.785 -1.075 -26.249 1.00 90.81 87 LEU A N 1
ATOM 659 C CA . LEU A 1 87 ? 13.542 -0.302 -25.030 1.00 90.81 87 LEU A CA 1
ATOM 660 C C . LEU A 1 87 ? 12.328 0.618 -25.206 1.00 90.81 87 LEU A C 1
ATOM 662 O O . LEU A 1 87 ? 11.870 0.877 -26.318 1.00 90.81 87 LEU A O 1
ATOM 666 N N . TYR A 1 88 ? 11.794 1.099 -24.089 1.00 92.56 88 TYR A N 1
ATOM 667 C CA . TYR A 1 88 ? 10.705 2.073 -24.064 1.00 92.56 88 TYR A CA 1
ATOM 668 C C . TYR A 1 88 ? 11.199 3.419 -23.539 1.00 92.56 88 TYR A C 1
ATOM 670 O O . TYR A 1 88 ? 12.059 3.462 -22.661 1.00 92.56 88 TYR A O 1
ATOM 678 N N . PHE A 1 89 ? 10.629 4.503 -24.044 1.00 91.94 89 PHE A N 1
ATOM 679 C CA . PHE A 1 89 ? 10.908 5.877 -23.632 1.00 91.94 89 PHE A CA 1
ATOM 680 C C . PHE A 1 89 ? 9.588 6.603 -23.420 1.00 91.94 89 PHE A C 1
ATOM 682 O O . PHE A 1 89 ? 8.564 6.211 -23.981 1.00 91.94 89 PHE A O 1
ATOM 689 N N . ASP A 1 90 ? 9.577 7.625 -22.579 1.00 90.19 90 ASP A N 1
ATOM 690 C CA . ASP A 1 90 ? 8.406 8.484 -22.484 1.00 90.19 90 ASP A CA 1
ATOM 691 C C . ASP A 1 90 ? 8.352 9.507 -23.632 1.00 90.19 90 ASP A C 1
ATOM 693 O O . ASP A 1 90 ? 9.238 9.579 -24.487 1.00 90.19 90 ASP A O 1
ATOM 697 N N . ARG A 1 91 ? 7.279 10.303 -23.653 1.00 86.12 91 ARG A N 1
ATOM 698 C CA . ARG A 1 91 ? 7.036 11.315 -24.693 1.00 86.12 91 ARG A CA 1
ATOM 699 C C . ARG A 1 91 ? 8.042 12.464 -24.683 1.00 86.12 91 ARG A C 1
ATOM 701 O O . ARG A 1 91 ? 8.148 13.173 -25.679 1.00 86.12 91 ARG A O 1
ATOM 708 N N . GLU A 1 92 ? 8.735 12.672 -23.569 1.00 86.81 92 GLU A N 1
ATOM 709 C CA . GLU A 1 92 ? 9.782 13.686 -23.429 1.00 86.81 92 GLU A CA 1
ATOM 710 C C . GLU A 1 92 ? 11.156 13.126 -23.842 1.00 86.81 92 GLU A C 1
ATOM 712 O O . GLU A 1 92 ? 12.137 13.865 -23.894 1.00 86.81 92 GLU A O 1
ATOM 717 N N . GLY A 1 93 ? 11.222 11.835 -24.195 1.00 83.06 93 GLY A N 1
ATOM 718 C CA . GLY A 1 93 ? 12.451 11.126 -24.536 1.00 83.06 93 GLY A CA 1
ATOM 719 C C . GLY A 1 93 ? 13.222 10.629 -23.313 1.00 83.06 93 GLY A C 1
ATOM 720 O O . GLY A 1 93 ? 14.354 10.166 -23.455 1.00 83.06 93 GLY A O 1
ATOM 721 N N . ASP A 1 94 ? 12.637 10.700 -22.117 1.00 84.81 94 ASP A N 1
ATOM 722 C CA . ASP A 1 94 ? 13.244 10.194 -20.896 1.00 84.81 94 ASP A CA 1
ATOM 723 C C . ASP A 1 94 ? 13.080 8.662 -20.799 1.00 84.81 94 ASP A C 1
ATOM 725 O O . ASP A 1 94 ? 12.075 8.053 -21.179 1.00 84.81 94 ASP A O 1
ATOM 729 N N . GLY A 1 95 ? 14.149 8.001 -20.361 1.00 84.94 95 GLY A N 1
ATOM 730 C CA . GLY A 1 95 ? 14.328 6.556 -20.452 1.00 84.94 95 GLY A CA 1
ATOM 731 C C . GLY A 1 95 ? 15.797 6.145 -20.283 1.00 84.94 95 GLY A C 1
ATOM 732 O O . GLY A 1 95 ? 16.611 6.941 -19.809 1.00 84.94 95 GLY A O 1
ATOM 733 N N . PRO A 1 96 ? 16.167 4.893 -20.615 1.00 92.19 96 PRO A N 1
ATOM 734 C CA . PRO A 1 96 ? 15.314 3.835 -21.160 1.00 92.19 96 PRO A CA 1
ATOM 735 C C . PRO A 1 96 ? 14.581 3.006 -20.097 1.00 92.19 96 PRO A C 1
ATOM 737 O O . PRO A 1 96 ? 15.100 2.721 -19.014 1.00 92.19 96 PRO A O 1
ATOM 740 N N . PHE A 1 97 ? 13.396 2.521 -20.452 1.00 93.81 97 PHE A N 1
ATOM 741 C CA . PHE A 1 97 ? 12.584 1.581 -19.685 1.00 93.81 97 PHE A CA 1
ATOM 742 C C . PHE A 1 97 ? 12.627 0.169 -20.284 1.00 93.81 97 PHE A C 1
ATOM 744 O O . PHE A 1 97 ? 12.727 -0.034 -21.493 1.00 93.81 97 PHE A O 1
ATOM 751 N N . CYS A 1 98 ? 12.543 -0.831 -19.408 1.00 94.25 98 CYS A N 1
ATOM 752 C CA . CYS A 1 98 ? 12.624 -2.246 -19.750 1.00 94.25 98 CYS A CA 1
ATOM 753 C C . CYS A 1 98 ? 11.350 -2.735 -20.454 1.00 94.25 98 CYS A C 1
ATOM 755 O O . CYS A 1 98 ? 10.295 -2.823 -19.819 1.00 94.25 98 CYS A O 1
ATOM 757 N N . SER A 1 99 ? 11.474 -3.168 -21.710 1.00 93.75 99 SER A N 1
ATOM 758 C CA . SER A 1 99 ? 10.367 -3.722 -22.502 1.00 93.75 99 SER A CA 1
ATOM 759 C C . SER A 1 99 ? 9.716 -4.933 -21.857 1.00 93.75 99 SER A C 1
ATOM 761 O O . SER A 1 99 ? 8.501 -4.962 -21.674 1.00 93.75 99 SER A O 1
ATOM 763 N N . HIS A 1 100 ? 10.528 -5.865 -21.366 1.00 92.38 100 HIS A N 1
ATOM 764 C CA . HIS A 1 100 ? 10.019 -7.064 -20.710 1.00 92.38 100 HIS A CA 1
ATOM 765 C C . HIS A 1 100 ? 9.216 -6.782 -19.427 1.00 92.38 100 HIS A C 1
ATOM 767 O O . HIS A 1 100 ? 8.324 -7.543 -19.056 1.00 92.38 100 HIS A O 1
ATOM 773 N N . CYS A 1 101 ? 9.543 -5.702 -18.713 1.00 91.94 101 CYS A N 1
ATOM 774 C CA . CYS A 1 101 ? 8.806 -5.311 -17.510 1.00 91.94 101 CYS A CA 1
ATOM 775 C C . CYS A 1 101 ? 7.513 -4.592 -17.885 1.00 91.94 101 CYS A C 1
ATOM 777 O O . CYS A 1 101 ? 6.474 -4.847 -17.269 1.00 91.94 101 CYS A O 1
ATOM 779 N N . TYR A 1 102 ? 7.585 -3.727 -18.896 1.00 91.00 102 TYR A N 1
ATOM 780 C CA . TYR A 1 102 ? 6.464 -2.927 -19.361 1.00 91.00 102 TYR A CA 1
ATOM 781 C C . TYR A 1 102 ? 5.341 -3.809 -19.917 1.00 91.00 102 TYR A C 1
ATOM 783 O O . TYR A 1 102 ? 4.199 -3.684 -19.488 1.00 91.00 102 TYR A O 1
ATOM 791 N N . GLU A 1 103 ? 5.675 -4.813 -20.732 1.00 87.62 103 GLU A N 1
ATOM 792 C CA . GLU A 1 103 ? 4.716 -5.812 -21.236 1.00 87.62 103 GLU A CA 1
ATOM 793 C C . GLU A 1 103 ? 4.038 -6.625 -20.120 1.00 87.62 103 GLU A C 1
ATOM 795 O O . GLU A 1 103 ? 2.925 -7.118 -20.284 1.00 87.62 103 GLU A O 1
ATOM 800 N N . LYS A 1 104 ? 4.684 -6.739 -18.955 1.00 87.00 104 LYS A N 1
ATOM 801 C CA . LYS A 1 104 ? 4.161 -7.431 -17.767 1.00 87.00 104 LYS A CA 1
ATOM 802 C C . LYS A 1 104 ? 3.386 -6.521 -16.811 1.00 87.00 104 LYS A C 1
ATOM 804 O O . LYS A 1 104 ? 3.078 -6.941 -15.697 1.00 87.00 104 LYS A O 1
ATOM 809 N N . GLY A 1 105 ? 3.087 -5.283 -17.202 1.00 86.19 105 GLY A N 1
ATOM 810 C CA . GLY A 1 105 ? 2.341 -4.356 -16.350 1.00 86.19 105 GLY A CA 1
ATOM 811 C C . GLY A 1 105 ? 3.214 -3.540 -15.391 1.00 86.19 105 GLY A C 1
ATOM 812 O O . GLY A 1 105 ? 2.690 -2.973 -14.435 1.00 86.19 105 GLY A O 1
ATOM 813 N N . THR A 1 106 ? 4.539 -3.471 -15.594 1.00 86.75 106 THR A N 1
ATOM 814 C CA . THR A 1 106 ? 5.456 -2.733 -14.700 1.00 86.75 106 THR A CA 1
ATOM 815 C C . THR A 1 106 ? 6.410 -1.799 -15.447 1.00 86.75 106 THR A C 1
ATOM 817 O O . THR A 1 106 ? 7.161 -2.217 -16.317 1.00 86.75 106 THR A O 1
ATOM 820 N N . CYS A 1 107 ? 6.469 -0.526 -15.061 1.00 89.62 107 CYS A N 1
ATOM 821 C CA . CYS A 1 107 ? 7.433 0.417 -15.628 1.00 89.62 107 CYS A CA 1
ATOM 822 C C . CYS A 1 107 ? 8.735 0.390 -14.810 1.00 89.62 107 CYS A C 1
ATOM 824 O O . CYS A 1 107 ? 8.759 0.842 -13.668 1.00 89.62 107 CYS A O 1
ATOM 826 N N . THR A 1 108 ? 9.810 -0.192 -15.355 1.00 91.44 108 THR A N 1
ATOM 827 C CA . THR A 1 108 ? 11.124 -0.261 -14.686 1.00 91.44 108 THR A CA 1
ATOM 828 C C . THR A 1 108 ? 12.183 0.409 -15.545 1.00 91.44 108 THR A C 1
ATOM 830 O O . THR A 1 108 ? 12.395 -0.010 -16.682 1.00 91.44 108 THR A O 1
ATOM 833 N N . ARG A 1 109 ? 12.877 1.408 -14.992 1.00 93.62 109 ARG A N 1
ATOM 834 C CA . ARG A 1 109 ? 14.003 2.074 -15.656 1.00 93.62 109 ARG A CA 1
ATOM 835 C C . ARG A 1 109 ? 15.216 1.144 -15.712 1.00 93.62 109 ARG A C 1
ATOM 837 O O . ARG A 1 109 ? 15.586 0.531 -14.708 1.00 93.62 109 ARG A O 1
ATOM 844 N N . CYS A 1 110 ? 15.819 1.024 -16.886 1.00 92.06 110 CYS A N 1
ATOM 845 C CA . CYS A 1 110 ? 17.068 0.305 -17.071 1.00 92.06 110 CYS A CA 1
ATOM 846 C C . CYS A 1 110 ? 18.254 1.155 -16.601 1.00 92.06 110 CYS A C 1
ATOM 848 O O . CYS A 1 110 ? 18.242 2.379 -16.684 1.00 92.06 110 CYS A O 1
ATOM 850 N N . ILE A 1 111 ? 19.296 0.485 -16.120 1.00 91.56 111 ILE A N 1
ATOM 851 C CA . ILE A 1 111 ? 20.551 1.109 -15.705 1.00 91.56 111 ILE A CA 1
ATOM 852 C C . ILE A 1 111 ? 21.550 0.922 -16.843 1.00 91.56 111 ILE A C 1
ATOM 854 O O . ILE A 1 111 ? 21.629 -0.169 -17.413 1.00 91.56 111 ILE A O 1
ATOM 858 N N . SER A 1 112 ? 22.297 1.968 -17.178 1.00 86.75 112 SER A N 1
ATOM 859 C CA . SER A 1 112 ? 23.357 1.880 -18.174 1.00 86.75 112 SER A CA 1
ATOM 860 C C . SER A 1 112 ? 24.631 1.286 -17.568 1.00 86.75 112 SER A C 1
ATOM 862 O O . SER A 1 112 ? 24.952 1.518 -16.400 1.00 86.75 112 SER A O 1
ATOM 864 N N . PHE A 1 113 ? 25.364 0.489 -18.344 1.00 81.31 113 PHE A N 1
ATOM 865 C CA . PHE A 1 113 ? 26.692 0.042 -17.922 1.00 81.31 113 PHE A CA 1
ATOM 866 C C . PHE A 1 113 ? 27.706 1.185 -18.041 1.00 81.31 113 PHE A C 1
ATOM 868 O O . PHE A 1 113 ? 27.585 2.032 -18.933 1.00 81.31 113 PHE A O 1
ATOM 875 N N . SER A 1 114 ? 28.705 1.194 -17.151 1.00 72.56 114 SER A N 1
ATOM 876 C CA . SER A 1 114 ? 29.841 2.117 -17.219 1.00 72.56 114 SER A CA 1
ATOM 877 C C . SER A 1 114 ? 30.673 1.884 -18.485 1.00 72.56 114 SER A C 1
ATOM 879 O O . SER A 1 114 ? 30.736 0.764 -19.001 1.00 72.56 114 SER A O 1
ATOM 881 N N . ASP A 1 115 ? 31.335 2.936 -18.970 1.00 63.31 115 ASP A N 1
ATOM 882 C CA . ASP A 1 115 ? 32.065 2.938 -20.249 1.00 63.31 115 ASP A CA 1
ATOM 883 C C . ASP A 1 115 ? 33.126 1.837 -20.359 1.00 63.31 115 ASP A C 1
ATOM 885 O O . ASP A 1 115 ? 33.376 1.309 -21.443 1.00 63.31 115 ASP A O 1
ATOM 889 N N . ASP A 1 116 ? 33.720 1.428 -19.239 1.00 59.31 116 ASP A N 1
ATOM 890 C CA . ASP A 1 116 ? 34.721 0.362 -19.225 1.00 59.31 116 ASP A CA 1
ATOM 891 C C . ASP A 1 116 ? 34.123 -1.024 -19.484 1.00 59.31 116 ASP A C 1
ATOM 893 O O . ASP A 1 116 ? 34.787 -1.872 -20.071 1.00 59.31 116 ASP A O 1
ATOM 897 N N . ILE A 1 117 ? 32.855 -1.256 -19.132 1.00 60.19 117 ILE A N 1
ATOM 898 C CA . ILE A 1 117 ? 32.155 -2.515 -19.426 1.00 60.19 117 ILE A CA 1
ATOM 899 C C . ILE A 1 117 ? 31.696 -2.538 -20.889 1.00 60.19 117 ILE A C 1
ATOM 901 O O . ILE A 1 117 ? 31.800 -3.575 -21.545 1.00 60.19 117 ILE A O 1
ATOM 905 N N . ARG A 1 118 ? 31.284 -1.386 -21.438 1.00 60.72 118 ARG A N 1
ATOM 906 C CA . ARG A 1 118 ? 30.872 -1.248 -22.849 1.00 60.72 118 ARG A CA 1
ATOM 907 C C . ARG A 1 118 ? 32.004 -1.514 -23.847 1.00 60.72 118 ARG A C 1
ATOM 909 O O . ARG A 1 118 ? 31.755 -1.896 -24.990 1.00 60.72 118 ARG A O 1
ATOM 916 N N . LYS A 1 119 ? 33.263 -1.323 -23.429 1.00 56.59 119 LYS A N 1
ATOM 917 C CA . LYS A 1 119 ? 34.452 -1.614 -24.252 1.00 56.59 119 LYS A CA 1
ATOM 918 C C . LYS A 1 119 ? 34.676 -3.112 -24.477 1.00 56.59 119 LYS A C 1
ATOM 920 O O . LYS A 1 119 ? 35.213 -3.474 -25.520 1.00 56.59 119 LYS A O 1
ATOM 925 N N . TYR A 1 120 ? 34.266 -3.964 -23.535 1.00 56.78 120 TYR A N 1
ATOM 926 C CA . TYR A 1 120 ? 34.547 -5.407 -23.567 1.00 56.78 120 TYR A CA 1
ATOM 927 C C . TYR A 1 120 ? 33.297 -6.286 -23.716 1.00 56.78 120 TYR A C 1
ATOM 929 O O . TYR A 1 120 ? 33.417 -7.444 -24.110 1.00 56.78 120 TYR A O 1
ATOM 937 N N . GLY A 1 121 ? 32.106 -5.759 -23.425 1.00 57.22 121 GLY A N 1
ATOM 938 C CA . GLY A 1 121 ? 30.832 -6.450 -23.596 1.00 57.22 121 GLY A CA 1
ATOM 939 C C . GLY A 1 121 ? 29.861 -5.624 -24.431 1.00 57.22 121 GLY A C 1
ATOM 940 O O . GLY A 1 121 ? 29.742 -4.420 -24.240 1.00 57.22 121 GLY A O 1
ATOM 941 N N . ASN A 1 122 ? 29.119 -6.281 -25.323 1.00 68.62 122 ASN A N 1
ATOM 942 C CA . ASN A 1 122 ? 28.093 -5.658 -26.172 1.00 68.62 122 ASN A CA 1
ATOM 943 C C . ASN A 1 122 ? 26.840 -5.200 -25.392 1.00 68.62 122 ASN A C 1
ATOM 945 O O . ASN A 1 122 ? 25.786 -5.074 -25.989 1.00 68.62 122 ASN A O 1
ATOM 949 N N . ALA A 1 123 ? 26.909 -5.027 -24.071 1.00 71.38 123 ALA A N 1
ATOM 950 C CA . ALA A 1 123 ? 25.759 -4.750 -23.218 1.00 71.38 123 ALA A CA 1
ATOM 951 C C . ALA A 1 123 ? 25.710 -3.268 -22.826 1.00 71.38 123 ALA A C 1
ATOM 953 O O . ALA A 1 123 ? 26.585 -2.791 -22.103 1.00 71.38 123 ALA A O 1
ATOM 954 N N . ASP A 1 124 ? 24.654 -2.568 -23.240 1.00 81.62 124 ASP A N 1
ATOM 955 C CA . ASP A 1 124 ? 24.485 -1.131 -22.994 1.00 81.62 124 ASP A CA 1
ATOM 956 C C . ASP A 1 124 ? 23.606 -0.860 -21.772 1.00 81.62 124 ASP A C 1
ATOM 958 O O . ASP A 1 124 ? 23.903 0.029 -20.967 1.00 81.62 124 ASP A O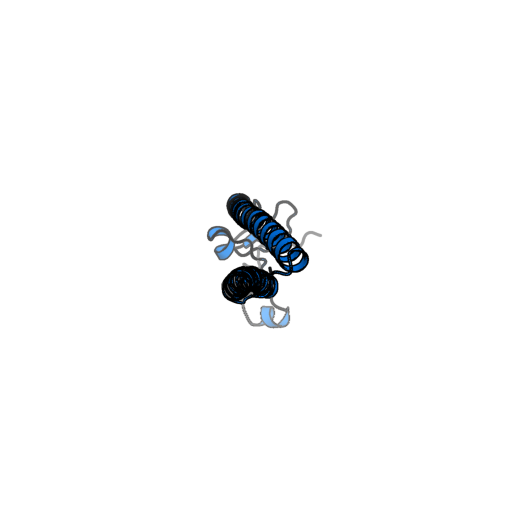 1
ATOM 962 N N . PHE A 1 125 ? 22.564 -1.678 -21.577 1.00 89.12 125 PHE A N 1
ATOM 963 C CA . PHE A 1 125 ? 21.588 -1.496 -20.502 1.00 89.12 125 PHE A CA 1
ATOM 964 C C . PHE A 1 125 ? 21.227 -2.797 -19.787 1.00 89.12 125 PHE A C 1
ATOM 966 O O . PHE A 1 125 ? 21.197 -3.877 -20.376 1.00 89.12 125 PHE A O 1
ATOM 973 N N . LYS A 1 126 ? 20.879 -2.689 -18.503 1.00 91.81 126 LYS A N 1
ATOM 974 C CA . LYS A 1 126 ? 20.389 -3.799 -17.680 1.00 91.81 126 LYS A CA 1
ATOM 975 C C . LYS A 1 126 ? 19.166 -3.393 -16.877 1.00 91.81 126 LYS A C 1
ATOM 977 O O . LYS A 1 126 ? 19.170 -2.382 -16.177 1.00 91.81 126 LYS A O 1
ATOM 982 N N . CYS A 1 127 ? 18.139 -4.233 -16.904 1.00 93.44 127 CYS A N 1
ATOM 983 C CA . CYS A 1 127 ? 16.989 -4.063 -16.030 1.00 93.44 127 CYS A CA 1
ATOM 984 C C . CYS A 1 127 ? 17.311 -4.558 -14.605 1.00 93.44 127 CYS A C 1
ATOM 986 O O . CYS A 1 127 ? 17.651 -5.733 -14.437 1.00 93.44 127 CYS A O 1
ATOM 988 N N . PRO A 1 128 ? 17.162 -3.729 -13.555 1.00 93.19 128 PRO A N 1
ATOM 989 C CA . PRO A 1 128 ? 17.388 -4.166 -12.176 1.00 93.19 128 PRO A CA 1
ATOM 990 C C . PRO A 1 128 ? 16.320 -5.149 -11.671 1.00 93.19 128 PRO A C 1
ATOM 992 O O . PRO A 1 128 ? 16.611 -5.950 -10.786 1.00 93.19 128 PRO A O 1
ATOM 995 N N . ALA A 1 129 ? 15.106 -5.123 -12.237 1.00 93.06 129 ALA A N 1
ATOM 996 C CA . ALA A 1 129 ? 13.998 -5.972 -11.796 1.00 93.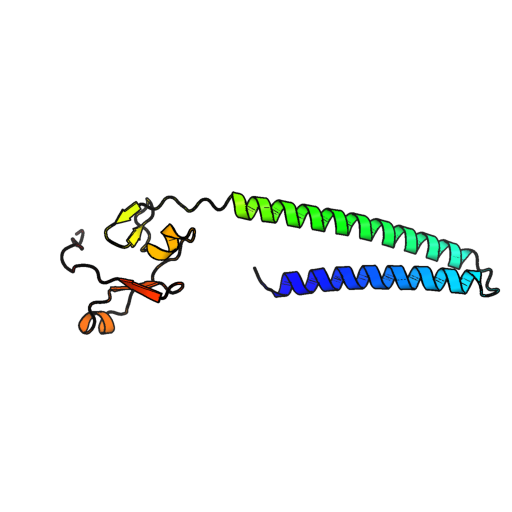06 129 ALA A CA 1
ATOM 997 C C . ALA A 1 129 ? 14.056 -7.387 -12.394 1.00 93.06 129 ALA A C 1
ATOM 999 O O . ALA A 1 129 ? 14.110 -8.370 -11.658 1.00 93.06 129 ALA A O 1
ATOM 1000 N N . CYS A 1 130 ? 14.061 -7.510 -13.725 1.00 93.50 130 CYS A N 1
ATOM 1001 C CA . CYS A 1 130 ? 14.028 -8.814 -14.403 1.00 93.50 130 CYS A CA 1
ATOM 1002 C C . CYS A 1 130 ? 15.399 -9.315 -14.875 1.00 93.50 130 CYS A C 1
ATOM 1004 O O . CYS A 1 130 ? 15.498 -10.444 -15.346 1.00 93.50 130 CYS A O 1
ATOM 1006 N N . LYS A 1 131 ? 16.460 -8.509 -14.720 1.00 92.50 131 LYS A N 1
ATOM 1007 C CA . LYS A 1 131 ? 17.845 -8.828 -15.111 1.00 92.50 131 LYS A CA 1
ATOM 1008 C C . LYS A 1 131 ? 18.080 -8.983 -16.619 1.00 92.50 131 LYS A C 1
ATOM 1010 O O . LYS A 1 131 ? 19.198 -9.333 -16.991 1.00 92.50 131 LYS A O 1
ATOM 1015 N N . THR A 1 132 ? 17.094 -8.677 -17.468 1.00 91.19 132 THR A N 1
ATOM 1016 C CA . THR A 1 132 ? 17.280 -8.596 -18.925 1.00 91.19 132 THR A CA 1
ATOM 1017 C C . THR A 1 132 ? 18.377 -7.592 -19.261 1.00 91.19 132 THR A C 1
ATOM 1019 O O . THR A 1 132 ? 18.429 -6.500 -18.684 1.00 91.19 132 THR A O 1
ATOM 1022 N N . VAL A 1 133 ? 19.253 -7.985 -20.180 1.00 90.00 133 VAL A N 1
ATOM 1023 C CA . VAL A 1 133 ? 20.361 -7.179 -20.689 1.00 90.00 133 VAL A CA 1
ATOM 1024 C C . VAL A 1 133 ? 20.048 -6.803 -22.129 1.00 90.00 133 VAL A C 1
ATOM 1026 O O . VAL A 1 133 ? 19.632 -7.660 -22.904 1.00 90.00 133 VAL A O 1
ATOM 1029 N N . TYR A 1 134 ? 20.243 -5.532 -22.461 1.00 88.38 134 TYR A N 1
ATOM 1030 C CA . TYR A 1 134 ? 20.005 -4.985 -23.787 1.00 88.38 134 TYR A CA 1
ATOM 1031 C C . TYR A 1 134 ? 21.328 -4.564 -24.413 1.00 88.38 134 TYR A C 1
ATOM 1033 O O . TYR A 1 134 ? 22.141 -3.883 -23.781 1.00 88.38 134 TYR A O 1
ATOM 1041 N N . CYS A 1 135 ? 21.499 -4.984 -25.658 1.00 85.75 135 CYS A N 1
ATOM 1042 C CA . CYS A 1 135 ? 22.646 -4.717 -26.507 1.00 85.75 135 CYS A CA 1
ATOM 1043 C C . CYS A 1 135 ? 22.113 -3.917 -27.695 1.00 85.75 135 CYS A C 1
ATOM 1045 O O . CYS A 1 135 ? 21.423 -4.494 -28.538 1.00 85.75 135 CYS A O 1
ATOM 1047 N N . LEU A 1 136 ? 22.325 -2.604 -27.722 1.00 74.81 136 LEU A N 1
ATOM 1048 C CA . LEU A 1 136 ? 21.849 -1.779 -28.824 1.00 74.81 136 LEU A CA 1
ATOM 1049 C C . LEU A 1 136 ? 22.871 -1.812 -29.972 1.00 74.81 136 LEU A C 1
ATOM 1051 O O . LEU A 1 136 ? 24.082 -1.841 -29.729 1.00 74.81 136 LEU A O 1
ATOM 1055 N N . PRO A 1 137 ? 22.417 -1.820 -31.237 1.00 67.31 137 PRO A N 1
ATOM 1056 C CA . PRO A 1 137 ? 23.307 -1.623 -32.372 1.00 67.31 137 PRO A CA 1
ATOM 1057 C C . PRO A 1 137 ? 24.011 -0.267 -32.237 1.00 67.31 137 PRO A C 1
ATOM 1059 O O . PRO A 1 137 ? 23.373 0.745 -31.950 1.00 67.31 137 PRO A O 1
ATOM 1062 N N . ARG A 1 138 ? 25.331 -0.225 -32.456 1.00 61.81 138 ARG A N 1
ATOM 1063 C CA . ARG A 1 138 ? 26.123 1.018 -32.352 1.00 61.81 138 ARG A CA 1
ATOM 1064 C C . ARG A 1 138 ? 25.804 2.048 -33.445 1.00 61.81 138 ARG A C 1
ATOM 1066 O O . ARG A 1 138 ? 26.304 3.164 -33.366 1.00 61.81 138 ARG A O 1
ATOM 1073 N N . ASP A 1 139 ? 24.972 1.688 -34.419 1.00 58.56 139 ASP A N 1
ATOM 1074 C CA . ASP A 1 139 ? 24.683 2.502 -35.600 1.00 58.56 139 ASP A CA 1
ATOM 1075 C C . ASP A 1 139 ? 23.472 3.446 -35.429 1.00 58.56 139 ASP A C 1
ATOM 1077 O O . ASP A 1 139 ? 23.249 4.292 -36.290 1.00 58.56 139 ASP A O 1
ATOM 1081 N N . ASP A 1 140 ? 22.730 3.369 -34.314 1.00 50.84 140 ASP A N 1
ATOM 1082 C CA . ASP A 1 140 ? 21.469 4.119 -34.139 1.00 50.84 140 ASP A CA 1
ATOM 1083 C C . ASP A 1 140 ? 21.562 5.360 -33.225 1.00 50.84 140 ASP A C 1
ATOM 1085 O O . ASP A 1 140 ? 20.595 6.113 -33.102 1.00 50.84 140 ASP A O 1
ATOM 1089 N N . PHE A 1 141 ? 22.716 5.643 -32.608 1.00 49.19 141 PHE A N 1
ATOM 1090 C CA . PHE A 1 141 ? 22.934 6.920 -31.915 1.00 49.19 141 PHE A CA 1
ATOM 1091 C C . PHE A 1 141 ? 23.545 7.934 -32.884 1.00 49.19 141 PHE A C 1
ATOM 1093 O O . PHE A 1 141 ? 24.748 8.192 -32.884 1.00 49.19 141 PHE A O 1
ATOM 1100 N N . HIS A 1 142 ? 22.697 8.542 -33.715 1.00 45.22 142 HIS A N 1
ATOM 1101 C CA . HIS A 1 142 ? 23.032 9.836 -34.295 1.00 45.22 142 HIS A CA 1
ATOM 1102 C C . HIS A 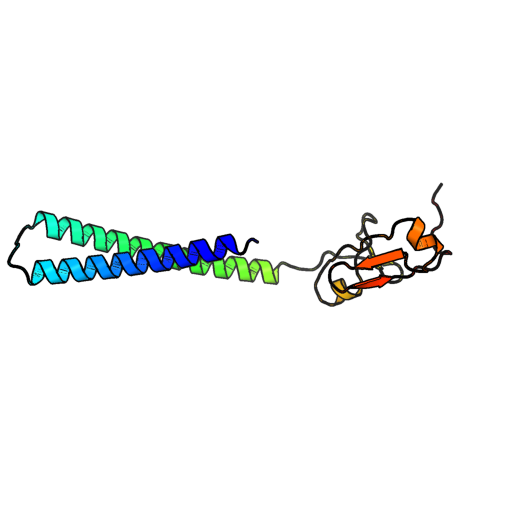1 142 ? 23.191 10.835 -33.146 1.00 45.22 142 HIS A C 1
ATOM 1104 O O . HIS A 1 142 ? 22.211 11.308 -32.574 1.00 45.22 142 HIS A O 1
ATOM 1110 N N . GLU A 1 143 ? 24.443 11.131 -32.798 1.00 44.00 143 GLU A N 1
ATOM 1111 C CA . GLU A 1 143 ? 24.813 12.291 -31.997 1.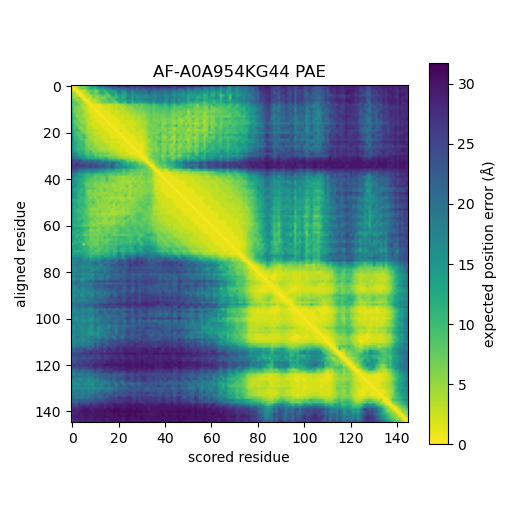00 44.00 143 GLU A CA 1
ATOM 1112 C C . GLU A 1 143 ? 24.197 13.536 -32.648 1.00 44.00 143 GLU A C 1
ATOM 1114 O O . GLU A 1 143 ? 24.663 14.029 -33.680 1.00 44.00 143 GLU A O 1
ATOM 1119 N N . GLY A 1 144 ? 23.102 14.017 -32.059 1.00 44.41 144 GLY A N 1
ATOM 1120 C CA . GLY A 1 144 ? 22.608 15.360 -32.303 1.00 44.41 144 GLY A CA 1
ATOM 1121 C C . GLY A 1 144 ? 23.698 16.342 -31.892 1.00 44.41 144 GLY A C 1
ATOM 1122 O O . GLY A 1 144 ? 24.030 16.440 -30.711 1.00 44.41 144 GLY A O 1
ATOM 1123 N N . LYS A 1 145 ? 24.280 17.007 -32.889 1.00 34.84 145 LYS A N 1
ATOM 1124 C CA . LYS A 1 145 ? 25.045 18.243 -32.709 1.00 34.84 145 LYS A CA 1
ATOM 1125 C C . LYS A 1 145 ? 24.139 19.378 -32.256 1.00 34.84 145 LYS A C 1
ATOM 1127 O O . LYS A 1 145 ? 22.984 19.416 -32.735 1.00 34.84 145 LYS A O 1
#

Secondary structure (DSSP, 8-state):
--HHHHHHHHHHHHHHHHHHHHHHHHHHHHHHSS---HHHHHHHHHHHHHHHHHHHHHHHHHHHHHHHHHHHHHS-PPP--EEETTEEE-TTS---EEHHHHTTT---BPEEPPHHHHTTSS--EE-TTT--EE---TTS-----

Mean predicted aligned error: 14.55 Å

Solvent-accessible surface area (backbone atoms only — not comparable to full-atom values): 8572 Å² total; per-residue (Å²): 134,64,72,68,62,59,54,55,53,55,52,51,54,52,49,55,52,50,51,51,51,51,54,54,52,52,49,55,49,44,72,72,39,96,61,84,50,64,70,59,53,50,53,50,53,50,50,50,50,53,48,51,53,50,52,51,54,51,50,54,53,52,52,51,54,52,49,54,51,49,50,60,60,70,67,62,65,72,79,82,57,49,76,58,88,81,30,26,23,39,92,87,67,54,70,48,25,32,40,78,40,42,80,70,77,36,92,41,66,38,45,70,57,56,72,76,53,50,76,78,38,76,48,48,34,34,26,81,86,82,64,53,71,40,58,70,72,86,84,74,73,76,79,82,125

Nearest PDB structures (foldseek):
  4bne-assembly1_B  TM=8.569E-01  e=7.041E+00  Gallus gallus

pLDDT: mean 77.96, std 13.04, range [34.84, 94.25]

Sequence (145 aa):
MDKNSMVSFAEALQAVAAIGTATSSLIQMLDSGRQSDGALREKLADMQLQVATLKTHMAELVDENLELRLEMRQSKSLPHLDRQGELYFDREGDGPFCSHCYEKGTCTRCISFSDDIRKYGNADFKCPACKTVYCLPRDDFHEGK

Radius of gyration: 29.54 Å; Cα contacts (8 Å, |Δi|>4): 121; chains: 1; bounding box: 57×30×82 Å

Foldseek 3Di:
DDPVVVVVLVVVLVVLVVQLVVLVVVLVCCVVDPPPPVVVVVVSVVVNVVSVVVNVVSVVVVVVVVVVVVVVVVPLDDQDWDDDPQFTAHPVRDAGWHPVQVVVSHTFGWDADDPVCVVPDQFGTATPPPRDTDRDDPPPPPPDD